Protein AF-A0AAW8KEM8-F1 (afdb_monomer)

Solvent-accessible surface area (backbone atoms only — not comparable to full-atom values): 5418 Å² total; per-residue (Å²): 134,84,57,70,81,74,75,53,55,81,88,74,67,78,80,90,85,80,88,63,56,56,81,83,86,85,74,92,65,55,74,67,55,38,28,51,53,33,52,48,50,54,39,30,75,75,68,67,46,54,82,71,50,61,79,74,53,87,86,82,92,70,84,88,68,75,66,41,73,36,68,99,80,48,83,40,76,46,114

Sequence (79 aa):
EKKASVVIEGENLDLLIASRPLAETELKEDEKDAVKANVLKILCEKYGMEEEDFQSAELEIVPAGKARDCGLDRSMILA

Mean predicted aligned error: 11.44 Å

Radius of gyration: 19.41 Å; Cα contacts (8 Å, |Δi|>4): 45; chains: 1; bounding box: 49×26×50 Å

Foldseek 3Di:
DDDPCRVDPPVNPDDDQDDDFDDDDDDPDDSPVRGVVVSQVVCCVPPVDHPVVVVVDDDDDDDPDDWDQDDPVSPDIDD

Secondary structure (DSSP, 8-state):
---GGGTS-GGG-------PPPPSSS--S-HHHHHHHHHHHHHHHHH---TTHHHH--------PPPEEESTT--EEE-

pLDDT: mean 74.44, std 12.12, range [47.56, 90.06]

Structure (mmCIF, N/CA/C/O backbone):
data_AF-A0AAW8KEM8-F1
#
_entry.id   AF-A0AAW8KEM8-F1
#
loop_
_atom_site.group_PDB
_atom_site.id
_atom_site.type_symbol
_atom_site.label_atom_id
_atom_site.label_alt_id
_atom_site.label_comp_id
_atom_site.label_asym_id
_atom_site.label_entity_id
_atom_site.label_seq_id
_atom_site.pdbx_PDB_ins_code
_atom_site.Cartn_x
_atom_site.Cartn_y
_atom_site.Cartn_z
_atom_site.occupancy
_atom_site.B_iso_or_equiv
_atom_site.auth_seq_id
_atom_site.auth_comp_id
_atom_site.auth_asym_id
_atom_site.auth_atom_id
_atom_site.pdbx_PDB_model_num
ATOM 1 N N . GLU A 1 1 ? 26.266 18.540 -3.896 1.00 49.66 1 GLU A N 1
ATOM 2 C CA . GLU A 1 1 ? 24.995 17.857 -4.221 1.00 49.66 1 GLU A CA 1
ATOM 3 C C . GLU A 1 1 ? 24.500 17.113 -2.989 1.00 49.66 1 GLU A C 1
ATOM 5 O O . GLU A 1 1 ? 25.272 16.360 -2.404 1.00 49.66 1 GLU A O 1
ATOM 10 N N . LYS A 1 2 ? 23.268 17.366 -2.532 1.00 51.41 2 LYS A N 1
ATOM 11 C CA . LYS A 1 2 ? 22.673 16.591 -1.434 1.00 51.41 2 LYS A CA 1
ATOM 12 C C . LYS A 1 2 ? 22.070 15.322 -2.035 1.00 51.41 2 LYS A C 1
ATOM 14 O O . LYS A 1 2 ? 21.203 15.414 -2.898 1.00 51.41 2 LYS A O 1
ATOM 19 N N . LYS A 1 3 ? 22.559 14.153 -1.617 1.00 56.12 3 LYS A N 1
ATOM 20 C CA . LYS A 1 3 ? 21.977 12.856 -1.994 1.00 56.12 3 LYS A CA 1
ATOM 21 C C . LYS A 1 3 ? 20.509 12.832 -1.550 1.00 56.12 3 LYS A C 1
ATOM 23 O O . LYS A 1 3 ? 20.213 13.292 -0.451 1.00 56.12 3 LYS A O 1
ATOM 28 N N . ALA A 1 4 ? 19.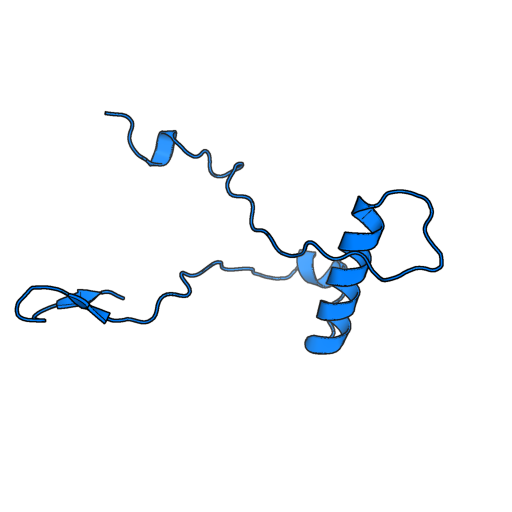609 12.312 -2.385 1.00 56.59 4 ALA A N 1
ATOM 29 C CA . ALA A 1 4 ? 18.159 12.308 -2.140 1.00 56.59 4 ALA A CA 1
ATOM 30 C C . ALA A 1 4 ? 17.761 11.654 -0.801 1.00 56.59 4 ALA A C 1
ATOM 32 O O . ALA A 1 4 ? 16.802 12.084 -0.172 1.00 56.59 4 ALA A O 1
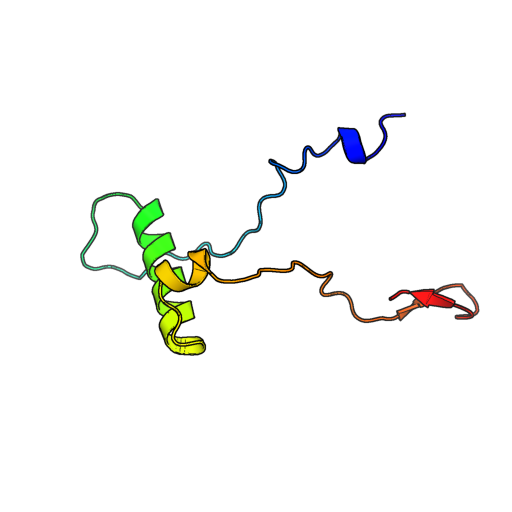ATOM 33 N N . SER A 1 5 ? 18.572 10.711 -0.310 1.00 56.34 5 SER A N 1
ATOM 34 C CA . SER A 1 5 ? 18.444 10.089 1.014 1.00 56.34 5 SER A CA 1
ATOM 35 C C . SER A 1 5 ? 18.597 11.054 2.201 1.00 56.34 5 SER A C 1
ATOM 37 O O . SER A 1 5 ? 18.322 10.672 3.327 1.00 56.34 5 SER A O 1
ATOM 39 N N . VAL A 1 6 ? 19.092 12.274 1.969 1.00 57.06 6 VAL A N 1
ATOM 40 C CA . VAL A 1 6 ? 19.304 13.322 2.986 1.00 57.06 6 VAL A CA 1
ATOM 41 C C . VAL A 1 6 ? 18.264 14.447 2.852 1.00 57.06 6 VAL A C 1
ATOM 43 O O . VAL A 1 6 ? 18.231 15.356 3.671 1.00 57.06 6 VAL A O 1
ATOM 46 N N . VAL A 1 7 ? 17.440 14.442 1.795 1.00 60.16 7 VAL A N 1
ATOM 47 C CA . VAL A 1 7 ? 16.477 15.528 1.518 1.00 60.16 7 VAL A CA 1
ATOM 48 C C . VAL A 1 7 ? 15.099 15.228 2.106 1.00 60.16 7 VAL A C 1
ATOM 50 O O . VAL A 1 7 ? 14.382 16.158 2.458 1.00 60.16 7 VAL A O 1
ATOM 53 N N . ILE A 1 8 ? 14.753 13.950 2.252 1.00 62.22 8 ILE A N 1
ATOM 54 C CA . ILE A 1 8 ? 13.533 13.502 2.920 1.00 62.22 8 ILE A CA 1
ATOM 55 C C . ILE A 1 8 ? 13.967 12.432 3.915 1.00 62.22 8 ILE A C 1
ATOM 57 O O . ILE A 1 8 ? 14.358 11.333 3.526 1.00 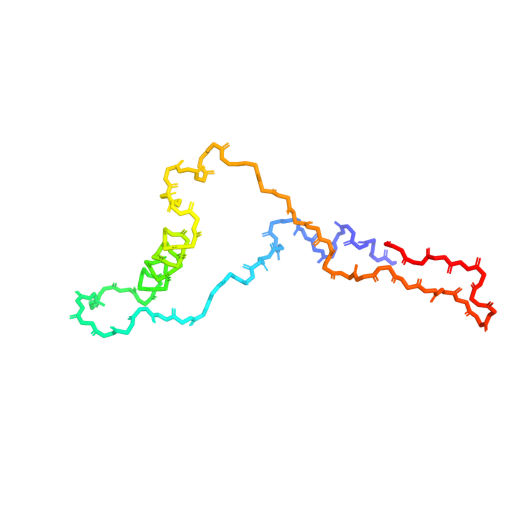62.22 8 ILE A O 1
ATOM 61 N N . GLU A 1 9 ? 13.976 12.783 5.195 1.00 67.06 9 GLU A N 1
ATOM 62 C CA . GLU A 1 9 ? 14.091 11.796 6.269 1.00 67.06 9 GLU A CA 1
ATOM 63 C C . GLU A 1 9 ? 12.869 10.875 6.172 1.00 67.06 9 GLU A C 1
ATOM 65 O O . GLU A 1 9 ? 11.768 11.363 5.925 1.00 67.06 9 GLU A O 1
ATOM 70 N N . GLY A 1 10 ? 13.044 9.556 6.314 1.00 62.44 10 GLY A N 1
ATOM 71 C CA . GLY A 1 10 ? 11.954 8.585 6.117 1.00 62.44 10 GLY A CA 1
ATOM 72 C C . GLY A 1 10 ? 10.720 8.841 6.993 1.00 62.44 10 GLY A C 1
ATOM 73 O O . GLY A 1 10 ? 9.625 8.432 6.633 1.00 62.44 10 GLY A O 1
ATOM 74 N N . GLU A 1 11 ? 10.894 9.578 8.091 1.00 64.75 11 GLU A N 1
ATOM 75 C CA . GLU A 1 11 ? 9.840 10.020 9.009 1.00 64.75 11 GLU A CA 1
ATOM 76 C C . GLU A 1 11 ? 8.937 11.122 8.432 1.00 64.75 11 GLU A C 1
ATOM 78 O O . GLU A 1 11 ? 7.795 11.245 8.848 1.00 64.75 11 GLU A O 1
ATOM 83 N N . ASN A 1 12 ? 9.415 11.898 7.452 1.00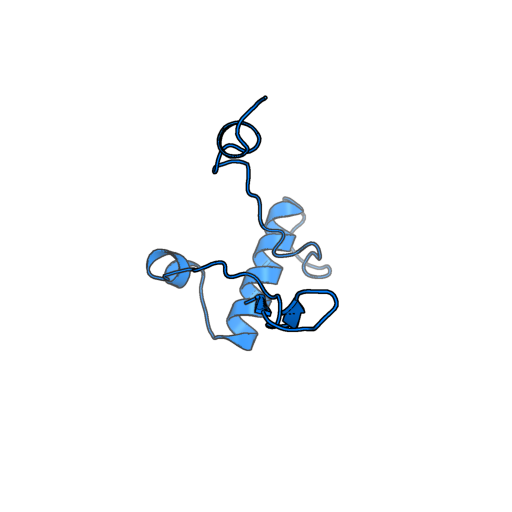 65.94 12 ASN A N 1
ATOM 84 C CA . ASN A 1 12 ? 8.642 12.960 6.794 1.00 65.94 12 ASN A CA 1
ATOM 85 C C . ASN A 1 12 ? 7.871 12.454 5.558 1.00 65.94 12 ASN A C 1
ATOM 87 O O . ASN A 1 12 ? 7.359 13.255 4.770 1.00 65.94 12 ASN A O 1
ATOM 91 N N . LEU A 1 13 ? 7.836 11.137 5.324 1.00 70.00 13 LEU A N 1
ATOM 92 C CA . LEU A 1 13 ? 7.091 10.537 4.220 1.00 70.00 13 LEU A CA 1
ATOM 93 C C . LEU A 1 13 ? 5.641 10.270 4.646 1.00 70.00 13 LEU A C 1
ATOM 95 O O . LEU A 1 13 ? 5.246 9.133 4.894 1.00 70.00 13 LEU A O 1
ATOM 99 N N . ASP A 1 14 ? 4.844 11.335 4.716 1.00 76.06 14 ASP A N 1
ATOM 100 C CA . ASP A 1 14 ? 3.432 11.243 5.089 1.00 76.06 14 ASP A CA 1
ATOM 101 C C . ASP A 1 14 ? 2.556 10.821 3.900 1.00 76.06 14 ASP A C 1
ATOM 103 O O . ASP A 1 14 ? 2.475 11.503 2.872 1.00 76.06 14 ASP A O 1
ATOM 107 N N . LEU A 1 15 ? 1.843 9.701 4.052 1.00 76.44 15 LEU A N 1
ATOM 108 C CA . LEU A 1 15 ? 0.807 9.282 3.111 1.00 76.44 15 LEU A CA 1
ATOM 109 C C . LEU A 1 15 ? -0.531 9.933 3.452 1.00 76.44 15 LEU A C 1
ATOM 111 O O . LEU A 1 15 ? -1.043 9.816 4.564 1.00 76.44 15 LEU A O 1
ATOM 115 N N . LEU A 1 16 ? -1.152 10.560 2.455 1.00 82.56 16 LEU A N 1
ATOM 116 C CA . LEU A 1 16 ? -2.486 11.125 2.610 1.00 82.56 16 LEU A CA 1
ATOM 117 C C . LEU A 1 16 ? -3.543 10.039 2.387 1.00 82.56 16 LEU A C 1
ATOM 119 O O . LEU A 1 16 ? -3.817 9.644 1.255 1.00 82.56 16 LEU A O 1
ATOM 123 N N . ILE A 1 17 ? -4.138 9.569 3.481 1.00 80.62 17 ILE A N 1
ATOM 124 C CA . ILE A 1 17 ? -5.126 8.480 3.463 1.00 80.62 17 ILE A CA 1
ATOM 125 C C . ILE A 1 17 ? -6.549 9.031 3.298 1.00 80.62 17 ILE A C 1
ATOM 127 O O . ILE A 1 17 ? -7.352 8.471 2.552 1.00 80.62 17 ILE A O 1
ATOM 131 N N . ALA A 1 18 ? -6.872 10.149 3.957 1.00 77.19 18 ALA A N 1
ATOM 132 C CA . ALA A 1 18 ? -8.188 10.772 3.864 1.00 77.19 18 ALA A CA 1
ATOM 133 C C . ALA A 1 18 ? -8.188 12.250 4.258 1.00 77.19 18 ALA A C 1
ATOM 135 O O . ALA A 1 18 ? -7.306 12.732 4.961 1.00 77.19 18 ALA A O 1
ATOM 136 N N . SER A 1 19 ? -9.229 12.951 3.813 1.00 78.44 19 SER A N 1
ATOM 137 C CA . SER A 1 19 ? -9.459 14.372 4.097 1.00 78.44 19 SER A CA 1
ATOM 138 C C . SER A 1 19 ? -10.911 14.709 4.451 1.00 78.44 19 SER A C 1
ATOM 140 O O . SER A 1 19 ? -11.205 15.850 4.795 1.00 78.44 19 SER A O 1
ATOM 142 N N . ARG A 1 20 ? -11.842 13.747 4.348 1.00 76.69 20 ARG A N 1
ATOM 143 C CA . ARG A 1 20 ? -13.275 13.978 4.585 1.00 76.69 20 ARG A CA 1
ATOM 144 C C . ARG A 1 20 ? -13.667 13.513 5.992 1.00 76.69 20 ARG A C 1
ATOM 146 O O . ARG A 1 20 ? -13.504 12.322 6.262 1.00 76.69 20 ARG A O 1
ATOM 153 N N . PRO A 1 21 ? -14.223 14.386 6.848 1.00 74.94 21 PRO A N 1
ATOM 154 C CA . PRO A 1 21 ? -14.801 13.968 8.120 1.00 74.94 21 PRO A CA 1
ATOM 155 C C . PRO A 1 21 ? -16.112 13.204 7.895 1.00 74.94 21 PRO A C 1
ATOM 157 O O . PRO A 1 21 ? -16.778 13.371 6.866 1.00 74.94 21 PRO A O 1
ATOM 160 N N . LEU A 1 22 ? -16.482 12.354 8.854 1.00 70.56 22 LEU A N 1
ATOM 161 C CA . LEU A 1 22 ? -17.792 11.704 8.875 1.00 70.56 22 LEU A CA 1
ATOM 162 C C . LEU A 1 22 ? -18.860 12.790 9.073 1.00 70.56 22 LEU A C 1
ATOM 164 O O . LEU A 1 22 ? -18.766 13.587 10.004 1.00 70.56 22 LEU A O 1
ATOM 168 N N . ALA A 1 23 ? -19.822 12.876 8.153 1.00 58.81 23 ALA A N 1
ATOM 169 C CA . ALA A 1 23 ? -20.808 13.950 8.147 1.00 58.81 23 ALA A CA 1
ATOM 170 C C . ALA A 1 23 ? -21.655 13.937 9.432 1.00 58.81 23 ALA A C 1
ATOM 172 O O . ALA A 1 23 ? -22.380 12.979 9.680 1.00 58.81 23 ALA A O 1
ATOM 173 N N . GLU A 1 24 ? -21.517 15.020 10.202 1.00 55.62 24 GLU A N 1
ATOM 174 C CA . GLU A 1 24 ? -22.502 15.626 11.103 1.00 55.62 24 GLU A CA 1
ATOM 175 C C . GLU A 1 24 ? -23.401 14.648 11.876 1.00 55.62 24 GLU A C 1
ATOM 177 O O . GLU A 1 24 ? -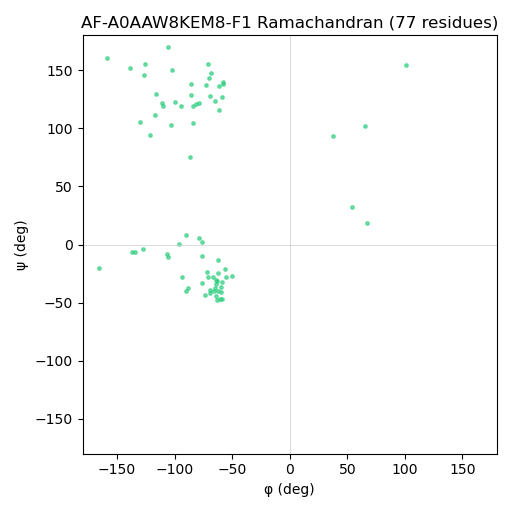24.483 14.319 11.399 1.00 55.62 24 GLU A O 1
ATOM 182 N N . THR A 1 25 ? -23.029 14.264 13.110 1.00 48.44 25 THR A N 1
ATOM 183 C CA . THR A 1 25 ? -24.000 14.366 14.229 1.00 48.44 25 THR A CA 1
ATOM 184 C C . THR A 1 25 ? -23.481 14.246 15.666 1.00 48.44 25 THR A C 1
ATOM 186 O O . THR A 1 25 ? -24.193 14.755 16.521 1.00 48.44 25 THR A O 1
ATOM 189 N N . GLU A 1 26 ? -22.314 13.682 16.012 1.00 47.81 26 GLU A N 1
ATOM 190 C CA . GLU A 1 26 ? -22.082 13.386 17.456 1.00 47.81 26 GLU A CA 1
ATOM 191 C C . GLU A 1 26 ? -20.732 13.761 18.084 1.00 47.81 26 GLU A C 1
ATOM 193 O O . GLU A 1 26 ? -20.623 13.715 19.306 1.00 47.81 26 GLU A O 1
ATOM 198 N N . LEU A 1 27 ? -19.729 14.229 17.338 1.00 48.44 27 LEU A N 1
ATOM 199 C CA . LEU A 1 27 ? -18.415 14.524 17.929 1.00 48.44 27 LEU A CA 1
ATOM 200 C C . LEU A 1 27 ? -18.038 15.992 17.710 1.00 48.44 27 LEU A C 1
ATOM 202 O O . LEU A 1 27 ? -17.524 16.384 16.668 1.00 48.44 27 LEU A O 1
ATOM 206 N N . LYS A 1 28 ? -18.357 16.819 18.714 1.00 47.56 28 LYS A N 1
ATOM 207 C CA . LYS A 1 28 ? -17.909 18.219 18.860 1.00 47.56 28 LYS A CA 1
ATOM 208 C C . LYS A 1 28 ? -16.479 18.337 19.402 1.00 47.56 28 LYS A C 1
ATOM 210 O O . LYS A 1 28 ? -16.029 19.446 19.676 1.00 47.56 28 LYS A O 1
ATOM 215 N N . GLU A 1 29 ? -15.785 17.222 19.564 1.00 49.88 29 GLU A N 1
ATOM 216 C CA . GLU A 1 29 ? -14.428 17.174 20.087 1.00 49.88 29 GLU A CA 1
ATOM 217 C C . GLU A 1 29 ? -13.543 16.604 18.974 1.00 49.88 29 GLU A C 1
ATOM 219 O O . GLU A 1 29 ? -13.720 15.474 18.536 1.00 49.88 29 GLU A O 1
ATOM 224 N N . ASP A 1 30 ? -12.688 17.480 18.450 1.00 58.19 30 ASP A N 1
ATOM 225 C CA . ASP A 1 30 ? -11.589 17.215 17.524 1.00 58.19 30 ASP A CA 1
ATOM 226 C C . ASP A 1 30 ? -11.940 16.707 16.107 1.00 58.19 30 ASP A C 1
ATOM 228 O O . ASP A 1 30 ? -12.139 15.527 15.828 1.00 58.19 30 ASP A O 1
ATOM 232 N N . GLU A 1 31 ? -11.875 17.625 15.130 1.00 58.75 31 GLU A N 1
ATOM 233 C CA . GLU A 1 31 ? -11.979 17.339 13.684 1.00 58.75 31 GLU A CA 1
ATOM 234 C C . GLU A 1 31 ? -11.040 16.205 13.221 1.00 58.75 31 GLU A C 1
ATOM 236 O O . GLU A 1 31 ? -11.340 15.498 12.258 1.00 58.75 31 GLU A O 1
ATOM 241 N N . LYS A 1 32 ? -9.912 16.005 13.918 1.00 62.12 32 LYS A N 1
ATOM 242 C CA . LYS A 1 32 ? -8.953 14.922 13.652 1.00 62.12 32 LYS A CA 1
ATOM 243 C C . LYS A 1 32 ? -9.546 13.540 13.924 1.00 62.12 32 LYS A C 1
ATOM 245 O O . LYS A 1 32 ? -9.349 12.628 13.118 1.00 62.12 32 LYS A O 1
ATOM 250 N N . ASP A 1 33 ? -10.318 13.402 14.994 1.00 68.25 33 ASP A N 1
ATOM 251 C CA . ASP A 1 33 ? -10.932 12.131 15.372 1.00 68.25 33 ASP A CA 1
ATOM 252 C C . ASP A 1 33 ? -12.139 11.818 14.483 1.00 68.25 33 ASP A C 1
ATOM 254 O O . ASP A 1 33 ? -12.340 10.670 14.081 1.00 68.25 33 ASP A O 1
ATOM 258 N N . ALA A 1 34 ? -12.865 12.848 14.036 1.00 72.44 34 ALA A N 1
ATOM 259 C CA . ALA A 1 34 ? -13.946 12.698 13.061 1.00 72.44 34 ALA A CA 1
ATOM 260 C C . ALA A 1 34 ? -13.459 12.197 11.684 1.00 72.44 34 ALA A C 1
ATOM 262 O O . ALA A 1 34 ? -14.171 11.451 11.001 1.00 72.44 34 ALA A O 1
ATOM 263 N N . VAL A 1 35 ? -12.250 12.585 11.255 1.00 75.75 35 VAL A N 1
ATOM 264 C CA . VAL A 1 35 ? -11.630 12.0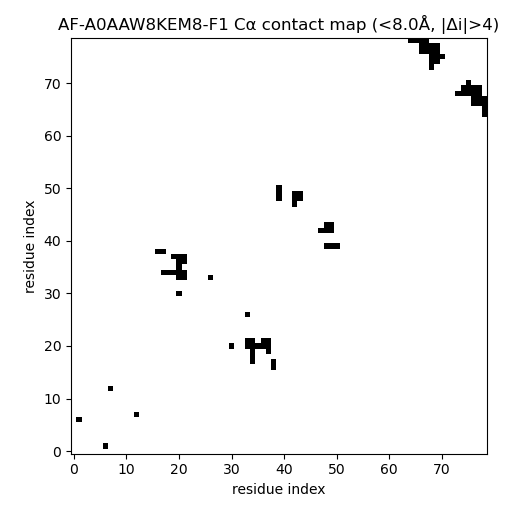59 10.024 1.00 75.75 35 VAL A CA 1
ATOM 265 C C . VAL A 1 35 ? -11.140 10.626 10.237 1.00 75.75 35 VAL A C 1
ATOM 267 O O . VAL A 1 35 ? -11.414 9.772 9.390 1.00 75.75 35 VAL A O 1
ATOM 270 N N . LYS A 1 36 ? -10.488 10.327 11.371 1.00 78.50 36 LYS A N 1
ATOM 271 C CA . LYS A 1 36 ? -10.022 8.967 11.702 1.00 78.50 36 LYS A CA 1
ATOM 272 C C . LYS A 1 36 ? -11.181 7.966 11.738 1.00 78.50 36 LYS A C 1
ATOM 274 O O . LYS A 1 36 ? -11.104 6.918 11.097 1.00 78.50 36 LYS A O 1
ATOM 279 N N . ALA A 1 37 ? -12.284 8.319 12.397 1.00 79.94 37 ALA A N 1
ATOM 280 C CA . ALA A 1 37 ? -13.483 7.487 12.471 1.00 79.94 37 ALA A CA 1
ATOM 281 C C . ALA A 1 37 ? -14.075 7.181 11.083 1.00 79.94 37 ALA A C 1
ATOM 283 O O . ALA A 1 37 ? -14.535 6.068 10.828 1.00 79.94 37 ALA A O 1
ATOM 284 N N . ASN A 1 38 ? -14.028 8.141 10.153 1.00 82.12 38 ASN A N 1
ATOM 285 C CA . ASN A 1 38 ? -14.522 7.930 8.791 1.00 82.12 38 ASN A CA 1
ATOM 286 C C . ASN A 1 38 ? -13.645 6.957 7.998 1.00 82.12 38 ASN A C 1
ATOM 288 O O . ASN A 1 38 ? -14.160 6.113 7.267 1.00 82.12 38 ASN A O 1
ATOM 292 N N . VAL A 1 39 ? -12.323 7.038 8.166 1.00 83.50 39 VAL A N 1
ATOM 293 C CA . VAL A 1 39 ? -11.393 6.085 7.546 1.00 83.50 39 VAL A CA 1
ATOM 294 C C . VAL A 1 39 ? -11.638 4.676 8.070 1.00 83.50 39 VAL A C 1
ATOM 296 O O . VAL A 1 39 ? -11.787 3.758 7.265 1.00 83.50 39 VAL A O 1
ATOM 299 N N . LEU A 1 40 ? -11.755 4.513 9.391 1.00 82.31 40 LEU A N 1
ATOM 300 C CA . LEU A 1 40 ? -12.050 3.219 10.010 1.00 82.31 40 LEU A CA 1
ATOM 301 C C . LEU A 1 40 ? -13.385 2.650 9.520 1.00 82.31 40 LEU A C 1
ATOM 303 O O . LEU A 1 40 ? -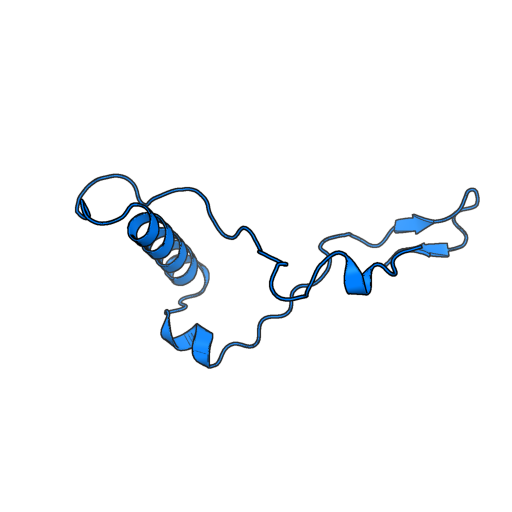13.454 1.477 9.169 1.00 82.31 40 LEU A O 1
ATOM 307 N N . LYS A 1 41 ? -14.421 3.485 9.382 1.00 83.75 41 LYS A N 1
ATOM 308 C CA . LYS A 1 41 ? -15.707 3.057 8.819 1.00 83.75 41 LYS A CA 1
ATOM 309 C C . LYS A 1 41 ? -15.574 2.552 7.379 1.00 83.75 41 LYS A C 1
ATOM 311 O O . LYS A 1 41 ? -16.081 1.482 7.065 1.00 83.75 41 LYS A O 1
ATOM 316 N N . ILE A 1 42 ? -14.872 3.283 6.510 1.00 83.81 42 ILE A N 1
ATOM 317 C CA . ILE A 1 42 ? -14.659 2.873 5.110 1.00 83.81 42 ILE A CA 1
ATOM 318 C C . ILE A 1 42 ? -13.872 1.557 5.032 1.00 83.81 42 ILE A C 1
ATOM 320 O O . ILE A 1 42 ? -14.164 0.716 4.180 1.00 83.81 42 ILE A O 1
ATOM 324 N N . LEU A 1 43 ? -12.866 1.383 5.891 1.00 84.00 43 LEU A N 1
ATOM 325 C CA . LEU A 1 43 ? -12.054 0.167 5.944 1.00 84.00 43 LEU A CA 1
ATOM 326 C C . LEU A 1 43 ? -12.850 -1.030 6.475 1.00 84.00 43 LEU A C 1
ATOM 328 O O . LEU A 1 43 ? -12.775 -2.105 5.885 1.00 84.00 43 LEU A O 1
ATOM 332 N N . CYS A 1 44 ? -13.670 -0.831 7.504 1.00 85.56 44 CYS A N 1
ATOM 333 C CA . CYS A 1 44 ? -14.570 -1.853 8.026 1.00 85.56 44 CYS A CA 1
ATOM 334 C C . CYS A 1 44 ? -15.630 -2.253 6.981 1.00 85.56 44 CYS A C 1
ATOM 336 O O . CYS A 1 44 ? -15.827 -3.434 6.718 1.00 85.56 44 CYS A O 1
ATOM 338 N N . GLU A 1 45 ? -16.248 -1.293 6.284 1.00 85.12 45 GLU A N 1
ATOM 339 C CA . GLU A 1 45 ? -17.249 -1.584 5.245 1.00 85.12 45 GLU A CA 1
ATOM 340 C C . GLU A 1 45 ? -16.668 -2.326 4.031 1.00 85.12 45 GLU A C 1
ATOM 342 O O . GLU A 1 45 ? -17.337 -3.179 3.449 1.00 85.12 45 GLU A O 1
ATOM 347 N N . LYS A 1 46 ? -15.438 -1.995 3.613 1.00 85.00 46 LYS A N 1
ATOM 348 C CA . LYS A 1 46 ? -14.822 -2.585 2.411 1.00 85.00 46 LYS A CA 1
ATOM 349 C C . LYS A 1 46 ? -14.056 -3.872 2.680 1.00 85.00 46 LYS A C 1
ATOM 351 O O . LYS A 1 46 ? -14.048 -4.750 1.820 1.00 85.00 46 LYS A O 1
ATOM 356 N N . TYR A 1 47 ? -13.380 -3.947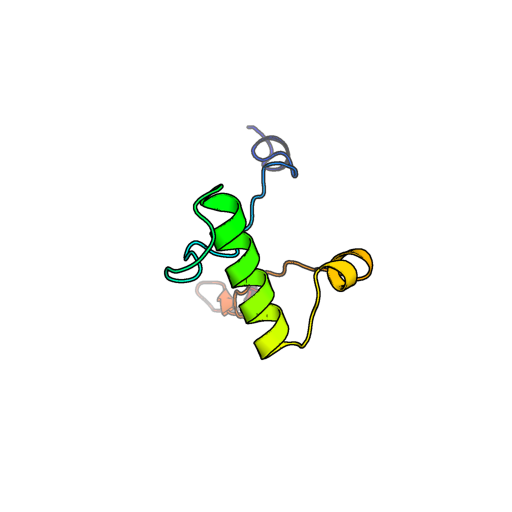 3.819 1.00 82.62 47 TYR A N 1
ATOM 357 C CA . TYR A 1 47 ? -12.411 -4.998 4.120 1.00 82.62 47 TYR A CA 1
ATOM 358 C C . TYR A 1 47 ? -12.675 -5.695 5.458 1.00 82.62 47 TYR A C 1
ATOM 360 O O . TYR A 1 47 ? -11.984 -6.660 5.763 1.00 82.62 47 TYR A O 1
ATOM 368 N N . GLY A 1 48 ? -13.666 -5.250 6.240 1.00 84.12 48 GLY A N 1
ATOM 369 C CA . GLY A 1 48 ? -13.974 -5.826 7.552 1.00 84.12 48 GLY A CA 1
ATOM 370 C C . GLY A 1 48 ? -12.889 -5.588 8.599 1.00 84.12 48 GLY A C 1
ATOM 371 O O . GLY A 1 48 ? -12.850 -6.322 9.574 1.00 84.12 48 GLY A O 1
ATOM 372 N N . MET A 1 49 ? -12.003 -4.612 8.373 1.00 83.19 49 MET A N 1
ATOM 373 C CA . MET A 1 49 ? -10.844 -4.358 9.230 1.00 83.19 49 MET A CA 1
ATOM 374 C C . MET A 1 49 ? -11.201 -3.445 10.404 1.00 83.19 49 MET A C 1
ATOM 376 O O . MET A 1 49 ? -11.882 -2.429 10.221 1.00 83.19 49 MET A O 1
ATOM 380 N N . GLU A 1 50 ? -10.687 -3.782 11.581 1.00 80.81 50 GLU A N 1
ATOM 381 C CA . GLU A 1 50 ? -10.760 -2.991 12.811 1.00 80.81 50 GLU A CA 1
ATOM 382 C C . GLU A 1 50 ? -9.401 -2.337 13.131 1.00 80.81 50 GLU A C 1
ATOM 384 O O . GLU A 1 50 ? -8.385 -2.616 12.494 1.00 80.81 50 GLU A O 1
ATOM 389 N N . GLU A 1 51 ? -9.353 -1.418 14.103 1.00 79.81 51 GLU A N 1
ATOM 390 C CA . GLU A 1 51 ? -8.103 -0.713 14.436 1.00 79.81 51 GLU A CA 1
ATOM 391 C C . GLU A 1 51 ? -7.009 -1.669 14.948 1.00 79.81 51 GLU A C 1
ATOM 393 O O . GLU A 1 51 ? -5.827 -1.463 14.675 1.00 79.81 51 GLU A O 1
ATOM 398 N N . GLU A 1 52 ? -7.398 -2.749 15.627 1.00 81.88 52 GLU A N 1
ATOM 399 C CA . GLU A 1 52 ? -6.482 -3.773 16.143 1.00 81.88 52 GLU A CA 1
ATOM 400 C C . GLU A 1 52 ? -5.797 -4.569 15.023 1.00 81.88 52 GLU A C 1
ATOM 402 O O . GLU A 1 52 ? -4.645 -4.987 15.174 1.00 81.88 52 GLU A O 1
ATOM 407 N N . ASP A 1 53 ? -6.442 -4.705 13.860 1.00 83.56 53 ASP A N 1
ATOM 408 C CA . ASP A 1 53 ? -5.871 -5.434 12.726 1.00 83.56 53 ASP A CA 1
ATOM 409 C C . ASP A 1 53 ? -4.603 -4.750 12.203 1.00 83.56 53 ASP A C 1
ATOM 411 O O . ASP A 1 53 ? -3.670 -5.432 11.781 1.00 83.56 53 ASP A O 1
ATOM 415 N N . PHE A 1 54 ? -4.497 -3.420 12.322 1.00 81.25 54 PHE A N 1
ATOM 416 C CA . PHE A 1 54 ? -3.289 -2.678 11.946 1.00 81.25 54 PHE A CA 1
ATOM 417 C C . PHE A 1 54 ? -2.057 -3.054 12.766 1.00 81.25 54 PHE A C 1
ATOM 419 O O . PHE A 1 54 ? -0.940 -2.877 12.287 1.00 81.25 54 PHE A O 1
ATOM 426 N N . GLN A 1 55 ? -2.233 -3.575 13.983 1.00 81.88 55 GLN A N 1
ATOM 427 C CA . GLN A 1 55 ? -1.107 -3.992 14.815 1.00 81.88 55 GLN A CA 1
ATOM 428 C C . GLN A 1 55 ? -0.430 -5.259 14.278 1.00 81.88 55 GLN A C 1
ATOM 430 O O . GLN A 1 55 ? 0.764 -5.462 14.499 1.00 81.88 55 GLN A O 1
ATOM 435 N N . SER A 1 56 ? -1.189 -6.105 13.581 1.00 82.12 56 SER A N 1
ATOM 436 C CA . SER A 1 56 ? -0.697 -7.349 12.977 1.00 82.12 56 SER A CA 1
ATOM 437 C C . SER A 1 56 ? -0.554 -7.275 11.455 1.00 82.12 56 SER A C 1
ATOM 439 O O . SER A 1 56 ? 0.040 -8.169 10.855 1.00 82.12 56 SER A O 1
ATOM 441 N N . ALA A 1 57 ? -1.077 -6.220 10.829 1.00 82.19 57 ALA A N 1
ATOM 442 C CA . ALA A 1 57 ? -1.035 -6.033 9.391 1.00 82.19 57 ALA A CA 1
ATOM 443 C C . ALA A 1 57 ? 0.369 -5.665 8.896 1.00 82.19 57 ALA A C 1
ATOM 445 O O . ALA A 1 57 ? 1.046 -4.792 9.438 1.00 82.19 57 ALA A O 1
ATOM 446 N N . GLU A 1 58 ? 0.760 -6.276 7.783 1.00 81.25 58 GLU A N 1
ATOM 447 C CA . GLU A 1 58 ? 1.920 -5.864 7.001 1.00 81.25 58 GLU A CA 1
ATOM 448 C C . GLU A 1 58 ? 1.446 -4.923 5.885 1.00 81.25 58 GLU A C 1
ATOM 450 O O . GLU A 1 58 ? 0.611 -5.287 5.055 1.00 81.25 58 GLU A O 1
ATOM 455 N N . LEU A 1 59 ? 1.949 -3.686 5.885 1.00 81.62 59 LEU A N 1
ATOM 456 C CA . LEU A 1 59 ? 1.609 -2.669 4.890 1.00 81.62 59 LEU A CA 1
ATOM 457 C C . LEU A 1 59 ? 2.824 -2.383 4.009 1.00 81.62 59 LEU A C 1
ATOM 459 O O . LEU A 1 59 ? 3.859 -1.929 4.494 1.00 81.62 59 LEU A O 1
ATOM 463 N N . GLU A 1 60 ? 2.672 -2.584 2.702 1.00 82.06 60 GLU A N 1
ATOM 464 C CA . GLU A 1 60 ? 3.688 -2.245 1.707 1.00 82.06 60 GLU A CA 1
ATOM 465 C C . GLU A 1 60 ? 3.175 -1.158 0.764 1.00 82.06 60 GLU A C 1
ATOM 467 O O . GLU A 1 60 ? 2.090 -1.250 0.185 1.00 82.06 60 GLU A O 1
ATOM 472 N N . ILE A 1 61 ? 3.976 -0.111 0.590 1.00 83.44 61 ILE A N 1
ATOM 473 C CA . ILE A 1 61 ? 3.627 1.030 -0.252 1.00 83.44 61 ILE A CA 1
ATOM 474 C C . ILE A 1 61 ? 4.398 0.890 -1.555 1.00 83.44 61 ILE A C 1
ATOM 476 O O . ILE A 1 61 ? 5.597 1.165 -1.618 1.00 83.44 61 ILE A O 1
ATOM 480 N N . VAL A 1 62 ? 3.702 0.449 -2.601 1.00 83.19 62 VAL A N 1
ATOM 481 C CA . VAL A 1 62 ? 4.287 0.251 -3.931 1.00 83.19 62 VAL A CA 1
ATOM 482 C C . VAL A 1 62 ? 3.925 1.392 -4.885 1.00 83.19 62 VAL A C 1
ATOM 484 O O . VAL A 1 62 ? 2.846 1.985 -4.770 1.00 83.19 62 VAL A O 1
ATOM 487 N N . PRO A 1 63 ? 4.788 1.715 -5.864 1.00 83.19 63 PRO A N 1
ATOM 488 C CA . PRO A 1 63 ? 4.445 2.672 -6.906 1.00 83.19 63 PRO A CA 1
ATOM 489 C C . PRO A 1 63 ? 3.202 2.216 -7.683 1.00 83.19 63 PRO A C 1
ATOM 491 O O . PRO A 1 63 ? 3.167 1.125 -8.239 1.00 83.19 63 PRO A O 1
ATOM 494 N N . ALA A 1 64 ? 2.191 3.080 -7.793 1.00 84.00 64 ALA A N 1
ATOM 495 C CA . ALA A 1 64 ? 0.972 2.792 -8.562 1.00 84.00 64 ALA A CA 1
ATOM 496 C C . ALA A 1 64 ? 1.161 2.911 -10.094 1.00 84.00 64 ALA A C 1
ATOM 498 O O . ALA A 1 64 ? 0.204 2.794 -10.867 1.00 84.00 64 ALA A O 1
ATOM 499 N N . GLY A 1 65 ? 2.380 3.213 -10.551 1.00 84.62 65 GLY A N 1
ATOM 500 C CA . GLY A 1 65 ? 2.699 3.386 -11.962 1.00 84.62 65 GLY A CA 1
ATOM 501 C C . GLY A 1 65 ? 2.620 2.060 -12.712 1.00 84.62 65 GLY A C 1
ATOM 502 O O . GLY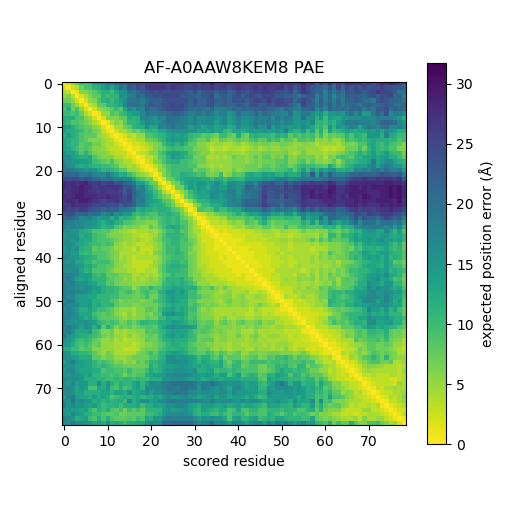 A 1 65 ? 3.249 1.084 -12.330 1.00 84.62 65 GLY A O 1
ATOM 503 N N . LYS A 1 66 ? 1.864 2.023 -13.814 1.00 83.75 66 LYS A N 1
ATOM 504 C CA . LYS A 1 66 ? 1.949 0.894 -14.750 1.00 83.75 66 LYS A CA 1
ATOM 505 C C . LYS A 1 66 ? 3.300 0.909 -15.450 1.00 83.75 66 LYS A C 1
ATOM 507 O O . LYS A 1 66 ? 3.789 1.991 -15.780 1.00 83.75 66 LYS A O 1
ATOM 512 N N . ALA A 1 67 ? 3.800 -0.278 -15.777 1.00 87.31 67 ALA A N 1
ATOM 513 C CA . ALA A 1 67 ? 4.963 -0.408 -16.634 1.00 87.31 67 ALA A CA 1
ATOM 514 C C . ALA A 1 67 ? 4.721 0.267 -18.000 1.00 87.31 67 ALA A C 1
ATOM 516 O O . ALA A 1 67 ? 3.612 0.214 -18.546 1.00 87.31 67 ALA A O 1
ATOM 517 N N . ARG A 1 68 ? 5.739 0.945 -18.533 1.00 83.50 68 ARG A N 1
ATOM 518 C CA . ARG A 1 68 ? 5.702 1.683 -19.804 1.00 83.50 68 ARG A CA 1
ATOM 519 C C . ARG A 1 68 ? 6.986 1.473 -20.583 1.00 83.50 68 ARG A C 1
ATOM 521 O O . ARG A 1 68 ? 8.048 1.327 -19.995 1.00 83.50 68 ARG A O 1
ATOM 528 N N . ASP A 1 69 ? 6.907 1.567 -21.901 1.00 87.56 69 ASP A N 1
ATOM 529 C CA . ASP A 1 69 ? 8.110 1.573 -22.727 1.00 87.56 69 ASP A CA 1
ATOM 530 C C . ASP A 1 69 ? 8.899 2.878 -22.537 1.00 87.56 69 ASP A C 1
ATOM 532 O O . ASP A 1 69 ? 8.329 3.967 -22.404 1.00 87.56 69 ASP A O 1
ATOM 536 N N . CYS A 1 70 ? 10.222 2.766 -22.552 1.00 84.12 70 CYS A N 1
ATOM 537 C CA . CYS A 1 70 ? 11.179 3.844 -22.366 1.00 84.12 70 CYS A CA 1
ATOM 538 C C . CYS A 1 70 ? 12.184 3.883 -23.520 1.00 84.12 70 CYS A C 1
ATOM 540 O O . CYS A 1 70 ? 12.583 2.846 -24.051 1.00 84.12 70 CYS A O 1
ATOM 542 N N . GLY A 1 71 ? 12.615 5.093 -23.878 1.00 84.44 71 GLY A N 1
ATOM 543 C CA . GLY A 1 71 ? 13.525 5.358 -24.993 1.00 84.44 71 GLY A CA 1
ATOM 544 C C . GLY A 1 71 ? 12.799 5.856 -26.244 1.00 84.44 71 GLY A C 1
ATOM 545 O O . GLY A 1 71 ? 11.617 5.577 -26.450 1.00 84.44 71 GLY A O 1
ATOM 546 N N . LEU A 1 72 ? 13.510 6.607 -27.094 1.00 84.75 72 LEU A N 1
ATOM 547 C CA . LEU A 1 72 ? 12.980 7.069 -28.388 1.00 84.75 72 LEU A CA 1
ATOM 548 C C . LEU A 1 72 ? 12.560 5.892 -29.282 1.00 84.75 72 LEU A C 1
ATOM 550 O O . LEU A 1 72 ? 11.619 6.007 -30.063 1.00 84.75 72 LEU A O 1
ATOM 554 N N . ASP A 1 73 ? 13.268 4.775 -29.146 1.00 90.06 73 ASP A N 1
ATOM 555 C CA . ASP A 1 73 ? 13.073 3.523 -29.867 1.00 90.06 73 ASP A CA 1
ATOM 556 C C . ASP A 1 73 ? 12.234 2.496 -29.088 1.00 90.06 73 ASP A C 1
ATOM 558 O O . ASP A 1 73 ? 11.996 1.406 -29.602 1.00 90.06 73 ASP A O 1
ATOM 562 N N . ARG A 1 74 ? 11.767 2.833 -27.873 1.00 84.00 74 ARG A N 1
ATOM 563 C CA . ARG A 1 74 ? 11.017 1.930 -26.978 1.00 84.00 74 ARG A CA 1
ATOM 564 C C . ARG A 1 74 ? 11.738 0.606 -26.692 1.00 84.00 74 ARG A C 1
ATOM 566 O O . ARG A 1 74 ? 11.101 -0.426 -26.509 1.00 84.00 74 ARG A O 1
ATOM 573 N N . SER A 1 75 ? 13.067 0.626 -26.661 1.00 86.19 75 SER A N 1
ATOM 574 C CA . SER A 1 75 ? 13.884 -0.574 -26.447 1.00 86.19 75 SER A CA 1
ATOM 575 C C . SER A 1 75 ? 13.924 -1.060 -24.993 1.00 86.19 75 SER A C 1
ATOM 577 O O . SER A 1 75 ? 14.417 -2.158 -24.732 1.00 86.19 75 SER A O 1
ATOM 579 N N . MET A 1 76 ? 13.411 -0.275 -24.039 1.00 85.31 76 MET A N 1
ATOM 580 C CA . MET A 1 76 ? 13.432 -0.593 -22.609 1.00 85.31 76 MET A CA 1
ATOM 581 C C . MET A 1 76 ? 12.032 -0.548 -22.002 1.00 85.31 76 MET A C 1
ATOM 583 O O . MET A 1 76 ? 11.169 0.184 -22.475 1.00 85.31 76 MET A O 1
ATOM 587 N N . ILE A 1 77 ? 11.828 -1.275 -20.903 1.00 82.12 77 ILE A N 1
ATOM 588 C CA . ILE A 1 77 ? 10.590 -1.247 -20.117 1.00 82.12 77 ILE A CA 1
ATOM 589 C C . ILE A 1 77 ? 10.893 -0.555 -18.782 1.00 82.12 77 ILE A C 1
ATOM 591 O O . ILE A 1 77 ? 11.734 -1.022 -18.019 1.00 82.12 77 ILE A O 1
ATOM 595 N N . LEU A 1 78 ? 10.220 0.561 -18.508 1.00 79.19 78 LEU A N 1
ATOM 596 C CA . LEU A 1 78 ? 10.091 1.143 -17.172 1.00 79.19 78 LEU A CA 1
ATOM 597 C C . LEU A 1 78 ? 9.023 0.348 -16.427 1.00 79.19 78 LEU A C 1
ATOM 599 O O . LEU A 1 78 ? 7.891 0.294 -16.898 1.00 79.19 78 LEU A O 1
ATOM 603 N N . ALA A 1 79 ? 9.371 -0.242 -15.291 1.00 72.44 79 ALA A N 1
ATOM 604 C CA . ALA A 1 79 ? 8.454 -0.910 -14.374 1.00 72.44 79 ALA A CA 1
ATOM 605 C C . ALA A 1 79 ? 8.631 -0.331 -12.971 1.00 72.44 79 ALA A C 1
ATOM 607 O O . ALA A 1 79 ? 9.773 0.084 -12.659 1.00 72.44 79 ALA A O 1
#